Protein AF-A0A1H7VZZ9-F1 (afdb_monomer)

Solvent-accessible surface area (backbone atoms only — not comparable to full-atom values): 5678 Å² total; per-residue (Å²): 134,83,84,64,88,56,60,38,79,46,77,47,75,54,90,84,54,95,86,50,93,45,49,44,76,51,78,27,80,34,69,69,58,46,51,60,52,68,74,42,87,76,77,82,54,75,77,81,74,78,87,75,86,47,75,66,54,55,52,52,51,50,52,52,52,51,52,53,52,50,53,51,51,54,49,51,51,49,54,51,52,52,50,52,50,56,67,70,75,109

Radius of gyration: 27.45 Å; Cα contacts (8 Å, |Δi|>4): 46; chains: 1; bounding box: 48×39×72 Å

Nearest PDB structures (foldseek):
  4v5o-assembly2_BZ  TM=5.489E-01  e=2.542E+00  Tetrahymena thermophila

Foldseek 3Di:
DPPCVQKDKDWAFDPPDPPDRFIDIDIDSHPVVVVVQVVDPDDGGDDPDPDDDDPVNVVVVVVVVVVVVVVVVVVVVVVVVVVVVVVVVD

Mean predicted aligned error: 11.8 Å

Secondary structure (DSSP, 8-state):
---STT-EEEE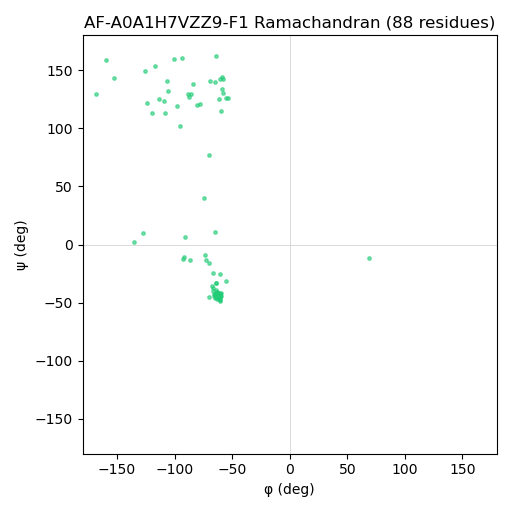EE-S--TT---EEEEEESSHHHHHHHHTSPPPPPPPPPP----HHHHHHHHHHHHHHHHHHHHHHHHHHHHHHHHHHH-

pLDDT: mean 84.72, std 13.61, range [42.12, 98.56]

Structure (mmCIF, N/CA/C/O backbone):
data_AF-A0A1H7VZZ9-F1
#
_entry.id   AF-A0A1H7VZZ9-F1
#
loop_
_atom_site.group_PDB
_atom_site.id
_atom_site.type_symbol
_atom_site.label_atom_id
_atom_site.label_alt_id
_atom_site.label_comp_id
_atom_site.label_asym_id
_atom_site.label_entity_id
_atom_site.label_seq_id
_atom_site.pdbx_PDB_ins_code
_atom_site.Cartn_x
_atom_site.Cartn_y
_atom_site.Cartn_z
_atom_site.occupancy
_atom_site.B_iso_or_equiv
_atom_site.auth_seq_id
_atom_site.auth_comp_id
_atom_site.auth_asym_id
_atom_site.auth_atom_id
_atom_site.pdbx_PDB_model_num
ATOM 1 N N . MET A 1 1 ? -11.459 -27.093 23.692 1.00 42.12 1 MET A N 1
ATOM 2 C CA . MET A 1 1 ? -10.975 -26.147 22.669 1.00 42.12 1 MET A CA 1
ATOM 3 C C . MET A 1 1 ? -12.109 -25.993 21.679 1.00 42.12 1 MET A C 1
ATOM 5 O O . MET A 1 1 ? -12.314 -26.896 20.880 1.00 42.12 1 MET A O 1
ATOM 9 N N . ASP A 1 2 ? -12.912 -24.939 21.836 1.00 49.69 2 ASP A N 1
ATOM 10 C CA . ASP A 1 2 ? -13.958 -24.603 20.869 1.00 49.69 2 ASP A CA 1
ATOM 11 C C . ASP A 1 2 ? -13.309 -23.929 19.661 1.00 49.69 2 ASP A C 1
ATOM 13 O O . ASP A 1 2 ? -12.617 -22.921 19.779 1.00 49.69 2 ASP A O 1
ATOM 17 N N . ASP A 1 3 ? -13.514 -24.553 18.511 1.00 49.91 3 ASP A N 1
ATOM 18 C CA . ASP A 1 3 ? -12.837 -24.368 17.225 1.00 49.91 3 ASP A CA 1
ATOM 19 C C . ASP A 1 3 ? -13.247 -23.070 16.492 1.00 49.91 3 ASP A C 1
ATOM 21 O O . ASP A 1 3 ? -13.541 -23.082 15.301 1.00 49.91 3 ASP A O 1
ATOM 25 N N . GLY A 1 4 ? -13.420 -21.953 17.207 1.00 55.94 4 GLY A N 1
ATOM 26 C CA . GLY A 1 4 ? -13.823 -20.660 16.627 1.00 55.94 4 GLY A CA 1
ATOM 27 C C . GLY A 1 4 ? -15.266 -20.587 16.087 1.00 55.94 4 GLY A C 1
ATOM 28 O O . GLY A 1 4 ? -15.771 -19.493 15.860 1.00 55.94 4 GLY A O 1
ATOM 29 N N . ARG A 1 5 ? -15.976 -21.719 15.954 1.00 58.31 5 ARG A N 1
ATOM 30 C CA . ARG A 1 5 ? -17.317 -21.867 15.334 1.00 58.31 5 ARG A CA 1
ATOM 31 C C . ARG A 1 5 ? -18.494 -21.164 16.045 1.00 58.31 5 ARG A C 1
ATOM 33 O O . ARG A 1 5 ? -19.642 -21.412 15.692 1.00 58.31 5 ARG A O 1
ATOM 40 N N . GLY A 1 6 ? -18.230 -20.306 17.026 1.00 65.88 6 GLY A N 1
ATOM 41 C CA . GLY A 1 6 ? -19.245 -19.546 17.767 1.00 65.88 6 GLY A CA 1
ATOM 42 C C . GLY A 1 6 ? -18.903 -18.072 17.986 1.00 65.88 6 GLY A C 1
ATOM 43 O O . GLY A 1 6 ? -19.673 -17.372 18.634 1.00 65.88 6 GLY A O 1
ATOM 44 N N . TRP A 1 7 ? -17.767 -17.599 17.468 1.00 79.12 7 TRP A N 1
ATOM 45 C CA . TRP A 1 7 ? -17.361 -16.205 17.621 1.00 79.12 7 TRP A CA 1
ATOM 46 C C . TRP A 1 7 ? -18.025 -15.329 16.559 1.00 79.12 7 TRP A C 1
ATOM 48 O O . TRP A 1 7 ? -18.137 -15.710 15.394 1.00 79.12 7 TRP A O 1
ATOM 58 N N . VAL A 1 8 ? -18.480 -14.155 16.980 1.00 85.25 8 VAL A N 1
ATOM 59 C CA . VAL A 1 8 ? -19.091 -13.134 16.133 1.00 85.25 8 VAL A CA 1
ATOM 60 C C . VAL A 1 8 ? -18.105 -11.983 16.020 1.00 85.25 8 VAL A C 1
ATOM 62 O O . VAL A 1 8 ? -17.847 -11.303 17.012 1.00 85.25 8 VAL A O 1
ATOM 65 N N . HIS A 1 9 ? -17.578 -11.779 14.816 1.00 89.25 9 HIS A N 1
ATOM 66 C CA . HIS A 1 9 ? -16.766 -10.617 14.479 1.00 89.25 9 HIS A CA 1
ATOM 67 C C . HIS A 1 9 ? -17.677 -9.481 14.009 1.00 89.25 9 HIS A C 1
ATOM 69 O O . HIS A 1 9 ? -18.534 -9.693 13.145 1.00 89.25 9 HIS A O 1
ATOM 75 N N . LEU A 1 10 ? -17.512 -8.293 14.584 1.00 87.50 10 LEU A N 1
ATOM 76 C CA . LEU A 1 10 ? -18.279 -7.104 14.238 1.00 87.50 10 LEU A CA 1
ATOM 77 C C . LEU A 1 10 ? -17.324 -5.976 13.850 1.00 87.50 10 LEU A C 1
ATOM 79 O O . LEU A 1 10 ? -16.510 -5.551 14.664 1.00 87.50 10 LEU A O 1
ATOM 83 N N . GLU A 1 11 ? -17.488 -5.465 12.633 1.00 87.12 11 GLU A N 1
ATOM 84 C CA . GLU A 1 11 ? -16.792 -4.282 12.130 1.00 87.12 11 GLU A CA 1
ATOM 85 C C . GLU A 1 11 ? -17.817 -3.162 11.913 1.00 87.12 11 GLU A C 1
ATOM 87 O O . GLU A 1 11 ? -18.828 -3.354 11.231 1.00 87.12 11 GLU A O 1
ATOM 92 N N . VAL A 1 12 ? -17.583 -1.994 12.515 1.00 85.56 12 VAL A N 1
ATOM 93 C CA . VAL A 1 12 ? -18.471 -0.830 12.403 1.00 85.56 12 VAL A CA 1
ATOM 94 C C . VAL A 1 12 ? -17.713 0.337 11.790 1.00 85.56 12 VAL A C 1
ATOM 96 O O . VAL A 1 12 ? -16.807 0.890 12.412 1.00 85.56 12 VAL A O 1
ATOM 99 N N . THR A 1 13 ? -18.105 0.741 10.583 1.00 81.88 13 THR A N 1
ATOM 100 C CA . THR A 1 13 ? -17.546 1.912 9.894 1.00 81.88 13 THR A CA 1
ATOM 101 C C . THR A 1 13 ? -18.265 3.188 10.330 1.00 81.88 13 THR A C 1
ATOM 103 O O . THR A 1 13 ? -19.495 3.260 10.270 1.00 81.88 13 THR A O 1
ATOM 106 N N . ARG A 1 14 ? -17.514 4.221 10.731 1.00 73.44 14 ARG A N 1
ATOM 107 C CA . ARG A 1 14 ? -18.080 5.550 11.009 1.00 73.44 14 ARG A CA 1
ATOM 108 C C . ARG A 1 14 ? -18.124 6.362 9.707 1.00 73.44 14 ARG A C 1
ATOM 110 O O . ARG A 1 14 ? -17.129 6.449 8.998 1.00 73.44 14 ARG A O 1
ATOM 117 N N . SER A 1 15 ? -19.289 6.907 9.353 1.00 67.50 15 SER A N 1
ATOM 118 C CA . SER A 1 15 ? -19.509 7.601 8.069 1.00 67.50 15 SER A CA 1
ATOM 119 C C . SER A 1 15 ? -19.230 9.110 8.112 1.00 67.50 15 SER A C 1
ATOM 121 O O . SER A 1 15 ? -19.576 9.822 7.173 1.00 67.50 15 SER A O 1
ATOM 123 N N . ASP A 1 16 ? -18.710 9.621 9.225 1.00 66.00 16 ASP A N 1
ATOM 124 C CA . ASP A 1 16 ? -18.534 11.049 9.508 1.00 66.00 16 ASP A CA 1
ATOM 125 C C . ASP A 1 16 ? -17.151 11.594 9.117 1.00 66.00 16 ASP A C 1
ATOM 127 O O . ASP A 1 16 ? -16.984 12.812 9.030 1.00 66.00 16 ASP A O 1
ATOM 131 N N . GLU A 1 17 ? -16.175 10.733 8.817 1.00 58.03 17 GLU A N 1
ATOM 132 C CA . GLU A 1 17 ? -14.846 11.151 8.368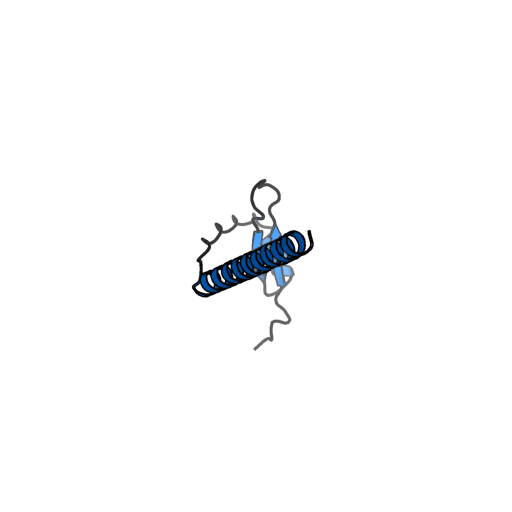 1.00 58.03 17 GLU A CA 1
ATOM 133 C C . GLU A 1 17 ? -14.704 11.090 6.837 1.00 58.03 17 GLU A C 1
ATOM 135 O O . GLU A 1 17 ? -14.794 10.039 6.209 1.00 58.03 17 GLU A O 1
ATOM 140 N N . VAL A 1 18 ? -14.436 12.253 6.234 1.00 57.06 18 VAL A N 1
ATOM 141 C CA . VAL A 1 18 ? -14.224 12.444 4.784 1.00 57.06 18 VAL A CA 1
ATOM 142 C C . VAL A 1 18 ? -12.903 11.822 4.295 1.00 57.06 18 VAL A C 1
ATOM 144 O O . VAL A 1 18 ? -12.734 11.625 3.096 1.00 57.06 18 VAL A O 1
ATOM 147 N N . ASP A 1 19 ? -11.980 11.490 5.205 1.00 56.75 19 ASP A N 1
ATOM 148 C CA . ASP A 1 19 ? -10.571 11.217 4.874 1.00 56.75 19 ASP A CA 1
ATOM 149 C C . ASP A 1 19 ? -10.037 9.873 5.409 1.00 56.75 19 ASP A C 1
ATOM 151 O O . ASP A 1 19 ? -8.838 9.596 5.364 1.00 56.75 19 ASP A O 1
ATOM 155 N N . GLY A 1 20 ? -10.908 9.001 5.921 1.00 56.34 20 GLY A N 1
ATOM 156 C CA . GLY A 1 20 ? -10.475 7.708 6.435 1.00 56.34 20 GLY A CA 1
ATOM 157 C C . GLY A 1 20 ? -11.632 6.765 6.710 1.00 56.34 20 GLY A C 1
ATOM 158 O O . GLY A 1 20 ? -12.571 7.107 7.419 1.00 56.34 20 GLY A O 1
ATOM 159 N N . LEU A 1 21 ? -11.536 5.541 6.189 1.00 64.56 21 LEU A N 1
ATOM 160 C CA . LEU A 1 21 ? -12.367 4.423 6.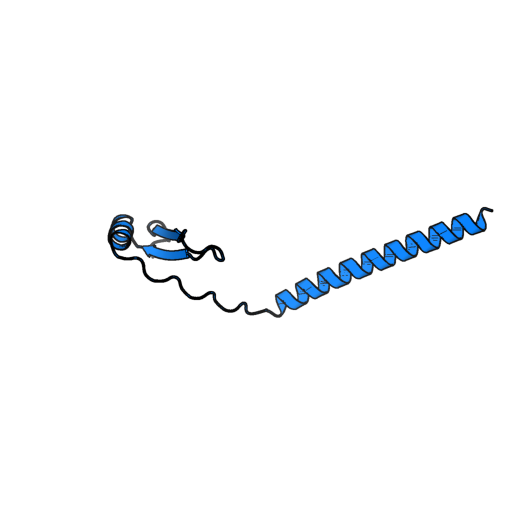628 1.00 64.56 21 LEU A CA 1
ATOM 161 C C . LEU A 1 21 ? -11.918 4.031 8.041 1.00 64.56 21 LEU A C 1
ATOM 163 O O . LEU A 1 21 ? -11.157 3.082 8.218 1.00 64.56 21 LEU A O 1
ATOM 167 N N . ARG A 1 22 ? -12.316 4.809 9.051 1.00 71.19 22 ARG A N 1
ATOM 168 C CA . ARG A 1 22 ? -12.106 4.428 10.444 1.00 71.19 22 ARG A CA 1
ATOM 169 C C . ARG A 1 22 ? -13.195 3.451 10.846 1.00 71.19 22 ARG A C 1
ATOM 171 O O . ARG A 1 22 ? -14.389 3.757 10.792 1.00 71.19 22 ARG A O 1
ATOM 178 N N . PHE A 1 23 ? -12.757 2.266 11.234 1.00 78.00 23 PHE A N 1
ATOM 179 C CA . PHE A 1 23 ? -13.617 1.214 11.733 1.00 78.00 23 PHE A CA 1
ATOM 180 C C . PHE A 1 23 ? -13.267 0.899 13.184 1.00 78.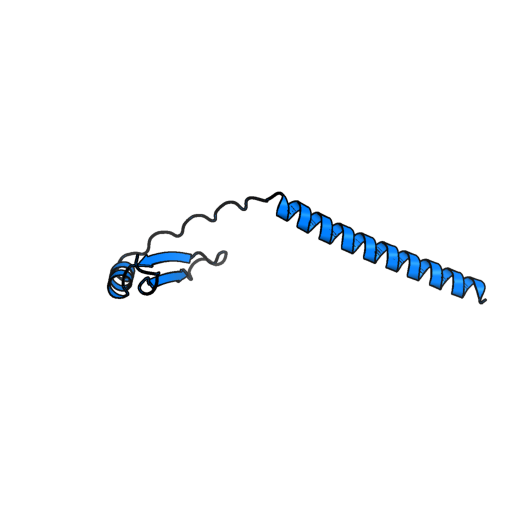00 23 PHE A C 1
ATOM 182 O O . PHE A 1 23 ? -12.149 1.132 13.646 1.00 78.00 23 PHE A O 1
ATOM 189 N N . VAL A 1 24 ? -14.266 0.405 13.904 1.00 84.38 24 VAL A N 1
ATOM 190 C CA . VAL A 1 24 ? -14.085 -0.254 15.194 1.00 84.38 24 VAL A CA 1
ATOM 191 C C . VAL A 1 24 ? -14.375 -1.729 14.976 1.00 84.38 24 VAL A C 1
ATOM 193 O O . VAL A 1 24 ? -15.466 -2.070 14.514 1.00 84.38 24 VAL A O 1
ATOM 196 N N . ASP A 1 25 ? -13.413 -2.579 15.308 1.00 87.94 25 ASP A N 1
ATOM 197 C CA . ASP A 1 25 ? -13.540 -4.030 15.294 1.00 87.94 25 ASP A CA 1
ATOM 198 C C . ASP A 1 25 ? -13.632 -4.595 16.719 1.00 87.94 25 ASP A C 1
ATOM 200 O O . ASP A 1 25 ? -12.978 -4.118 17.651 1.00 87.94 25 ASP A O 1
ATOM 204 N N . ALA A 1 26 ? -14.491 -5.599 16.908 1.00 87.31 26 ALA A N 1
ATOM 205 C CA . ALA A 1 26 ? -14.603 -6.332 18.163 1.00 87.31 26 ALA A CA 1
ATOM 206 C C . ALA A 1 26 ? -15.109 -7.765 17.944 1.00 87.31 26 ALA A C 1
ATOM 208 O O . ALA A 1 26 ? -16.001 -8.014 17.129 1.00 87.31 26 ALA A O 1
ATOM 209 N N . ASP A 1 27 ? -14.573 -8.696 18.736 1.00 90.81 27 ASP A N 1
ATOM 210 C CA . ASP A 1 27 ? -14.963 -10.105 18.733 1.00 90.81 27 ASP A CA 1
ATOM 211 C C . ASP A 1 27 ? -15.809 -10.451 19.963 1.00 90.81 27 ASP A C 1
ATOM 213 O O . ASP A 1 27 ? -15.450 -10.149 21.105 1.00 90.81 27 ASP A O 1
ATOM 217 N N . PHE A 1 28 ? -16.929 -11.139 19.739 1.00 89.69 28 PHE A N 1
ATOM 218 C CA . PHE A 1 28 ? -17.867 -11.531 20.790 1.00 89.69 28 PHE A CA 1
ATOM 219 C C . PHE A 1 28 ? -18.139 -13.031 20.777 1.00 89.69 28 PHE A C 1
ATOM 221 O O . PHE A 1 28 ? -18.200 -13.667 19.729 1.00 89.69 28 PHE A O 1
ATOM 228 N N . CYS A 1 29 ? -18.412 -13.594 21.953 1.00 89.00 29 CYS A N 1
ATOM 229 C CA . CYS A 1 29 ? -18.794 -15.002 22.082 1.00 89.00 29 CYS A CA 1
ATOM 230 C C . CYS A 1 29 ? -20.224 -15.304 21.586 1.00 89.00 29 CYS A C 1
ATOM 232 O O . CYS A 1 29 ? -20.598 -16.469 21.501 1.00 89.00 29 CYS A O 1
ATOM 234 N N . SER A 1 30 ? -21.063 -14.285 21.351 1.00 88.31 30 SER A N 1
ATOM 235 C CA . SER A 1 30 ? -22.448 -14.450 20.891 1.00 88.31 30 SER A CA 1
ATOM 236 C C . SER A 1 30 ? -22.997 -13.177 20.237 1.00 88.31 30 SER A C 1
ATOM 238 O O . SER A 1 30 ? -22.528 -12.068 20.506 1.00 88.31 30 SER A O 1
ATOM 240 N N . GLN A 1 31 ? -24.046 -13.329 19.417 1.00 88.06 31 GLN A N 1
ATOM 241 C CA . GLN A 1 31 ? -24.743 -12.192 18.796 1.00 88.06 31 GLN A CA 1
ATOM 242 C C . GLN A 1 31 ? -25.421 -11.286 19.832 1.00 88.06 31 GLN A C 1
ATOM 244 O O . GLN A 1 31 ? -25.469 -10.073 19.652 1.00 88.06 31 GLN A O 1
ATOM 249 N N . GLU A 1 32 ? -25.915 -11.850 20.937 1.00 90.94 32 GLU A N 1
ATOM 250 C CA . GLU A 1 32 ? -26.571 -11.066 21.985 1.00 90.94 32 GLU A CA 1
ATOM 251 C C . GLU A 1 32 ? -25.589 -10.126 22.699 1.00 90.94 32 GLU A C 1
ATOM 253 O O . GLU A 1 32 ? -25.920 -8.970 22.957 1.00 90.94 32 GLU A O 1
ATOM 258 N N . HIS A 1 33 ? -24.346 -10.562 22.930 1.00 89.94 33 HIS A N 1
ATOM 259 C CA . HIS A 1 33 ? -23.300 -9.680 23.453 1.00 89.94 33 HIS A CA 1
ATOM 260 C C . HIS A 1 33 ? -22.906 -8.584 22.460 1.00 89.94 33 HIS A C 1
ATOM 262 O O . HIS A 1 33 ? -22.743 -7.434 22.870 1.00 89.94 33 HIS A O 1
ATOM 268 N N . ALA A 1 34 ? -22.811 -8.908 21.168 1.00 90.06 34 ALA A N 1
ATOM 269 C CA . ALA A 1 34 ? -22.551 -7.908 20.134 1.00 90.06 34 ALA A CA 1
ATOM 270 C C . ALA A 1 34 ? -23.665 -6.842 20.091 1.00 90.06 34 ALA A C 1
ATOM 272 O O . ALA A 1 34 ? -23.382 -5.645 20.046 1.00 90.06 34 ALA A O 1
ATOM 273 N N . ALA A 1 35 ? -24.935 -7.252 20.196 1.00 90.00 35 ALA A N 1
ATOM 274 C CA . ALA A 1 35 ? -26.076 -6.337 20.237 1.00 90.00 35 ALA A CA 1
ATOM 275 C C . ALA A 1 35 ? -26.074 -5.445 21.492 1.00 90.00 35 ALA A C 1
ATOM 277 O O . ALA A 1 35 ? -26.313 -4.241 21.400 1.00 90.00 35 ALA A O 1
ATOM 278 N N . GLN A 1 36 ? -25.759 -6.007 22.664 1.00 92.06 36 GLN A N 1
ATOM 279 C CA . GLN A 1 36 ? -25.626 -5.230 23.902 1.00 92.06 36 GLN A CA 1
ATOM 280 C C . GLN A 1 36 ? -24.476 -4.219 23.841 1.00 92.06 36 GLN A C 1
ATOM 282 O O . GLN A 1 36 ? -24.572 -3.148 24.443 1.00 92.06 36 GLN A O 1
ATOM 287 N N . TRP A 1 37 ? -23.393 -4.550 23.139 1.00 91.19 37 TRP A N 1
ATOM 288 C CA . TRP A 1 37 ? -22.286 -3.630 22.902 1.00 91.19 37 TRP A CA 1
ATOM 289 C C . TRP A 1 37 ? -22.684 -2.500 21.944 1.00 91.19 37 TRP A C 1
ATOM 291 O O . TRP A 1 37 ? -22.473 -1.337 22.278 1.00 91.19 37 TRP A O 1
ATOM 301 N N . LEU A 1 38 ? -23.361 -2.819 20.833 1.00 90.38 38 LEU A N 1
ATOM 302 C CA . LEU A 1 38 ? -23.894 -1.839 19.871 1.00 90.38 38 LEU A CA 1
ATOM 303 C C . LEU A 1 38 ? -24.925 -0.874 20.477 1.00 90.38 38 LEU A C 1
ATOM 305 O O . LEU A 1 38 ? -25.097 0.237 19.985 1.00 90.38 38 LEU A O 1
ATOM 309 N N . ALA A 1 39 ? -25.616 -1.284 21.543 1.00 92.31 39 ALA A N 1
ATOM 310 C CA . ALA A 1 39 ? -26.563 -0.433 22.261 1.00 92.31 39 ALA A CA 1
ATOM 311 C C . ALA A 1 39 ? -25.887 0.654 23.126 1.00 92.31 39 ALA A C 1
ATOM 313 O O . ALA A 1 39 ? -26.576 1.518 23.672 1.00 92.31 39 ALA A O 1
ATOM 314 N N . ARG A 1 40 ? -24.559 0.611 23.293 1.00 89.50 40 ARG A N 1
ATOM 315 C CA . ARG A 1 40 ? -23.776 1.601 24.048 1.00 89.50 40 ARG A CA 1
ATOM 316 C C . ARG A 1 40 ? -23.102 2.586 23.086 1.00 89.50 40 ARG A C 1
ATOM 318 O O . ARG A 1 40 ? -22.918 2.259 21.917 1.00 89.50 40 ARG A O 1
ATOM 325 N N . PRO A 1 41 ? -22.699 3.783 23.555 1.00 88.44 41 PRO A N 1
ATOM 326 C CA . PRO A 1 41 ? -21.863 4.672 22.757 1.00 88.44 41 PRO A CA 1
ATOM 327 C C . PRO A 1 41 ? -20.614 3.936 22.266 1.00 88.44 41 PRO A C 1
ATOM 329 O O . PRO A 1 41 ? -19.896 3.332 23.067 1.00 88.44 41 PRO A O 1
ATOM 332 N N . LEU A 1 42 ? -20.386 3.974 20.953 1.00 84.25 42 LEU A N 1
ATOM 333 C CA . LEU A 1 42 ? -19.238 3.319 20.337 1.00 84.25 42 LEU A CA 1
ATOM 334 C C . LEU A 1 42 ? -17.942 3.988 20.817 1.00 84.25 42 LEU A C 1
ATOM 336 O O . LEU A 1 42 ? -17.904 5.219 20.917 1.00 84.25 42 LEU A O 1
ATOM 340 N N . PRO A 1 43 ? -16.884 3.209 21.099 1.00 83.56 43 PRO A N 1
ATOM 341 C CA . PRO A 1 43 ? -15.582 3.776 21.409 1.00 83.56 43 PRO A CA 1
ATOM 342 C C . PRO A 1 43 ? -15.030 4.534 20.198 1.00 83.56 43 PRO A C 1
ATOM 344 O O . PRO A 1 43 ? -15.470 4.348 19.057 1.00 83.56 43 PRO A O 1
ATOM 347 N N . ASP A 1 44 ? -14.052 5.398 20.447 1.00 84.50 44 ASP A N 1
ATOM 348 C CA . ASP A 1 44 ? -13.330 6.028 19.353 1.00 84.50 44 ASP A CA 1
ATOM 349 C C . ASP A 1 44 ? -12.456 5.005 18.619 1.00 84.50 44 ASP A C 1
ATOM 351 O O . ASP A 1 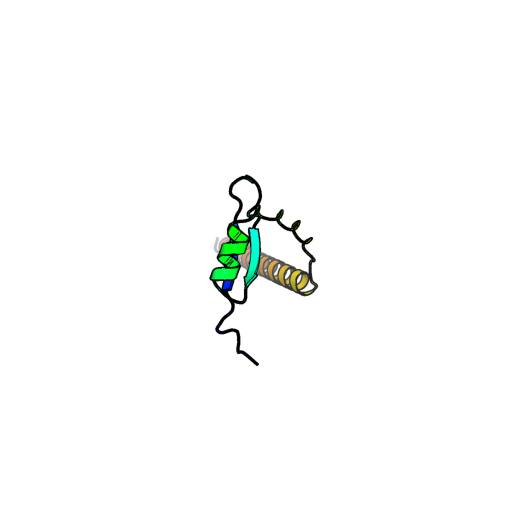44 ? -11.865 4.127 19.259 1.00 84.50 44 ASP A O 1
ATOM 355 N N . PRO A 1 45 ? -12.383 5.093 17.280 1.00 81.75 45 PRO A N 1
ATOM 356 C CA . PRO A 1 45 ? -11.540 4.213 16.490 1.00 81.75 45 PRO A CA 1
ATOM 357 C C . PRO A 1 45 ? -10.076 4.378 16.895 1.00 81.75 45 PRO A C 1
ATOM 359 O O . PRO A 1 45 ? -9.610 5.485 17.185 1.00 81.75 45 PRO A O 1
ATOM 362 N N . ALA A 1 46 ? -9.342 3.265 16.901 1.00 77.44 46 ALA A N 1
ATOM 363 C CA . ALA A 1 46 ? -7.915 3.297 17.168 1.00 77.44 46 ALA A CA 1
ATOM 364 C C . ALA A 1 46 ? -7.211 4.209 16.144 1.00 77.44 46 ALA A C 1
ATOM 366 O O . ALA A 1 46 ? -7.587 4.225 14.965 1.00 77.44 46 ALA A O 1
ATOM 367 N N . PRO A 1 47 ? -6.185 4.975 16.560 1.00 76.94 47 PRO A N 1
ATOM 368 C CA . PRO A 1 47 ? -5.381 5.718 15.606 1.00 76.94 47 PRO A CA 1
ATOM 369 C C . PRO A 1 47 ? -4.753 4.736 14.608 1.00 76.94 47 PRO A C 1
ATOM 371 O O . PRO A 1 47 ? -4.380 3.626 15.005 1.00 76.94 47 PRO A O 1
ATOM 374 N N . PRO A 1 48 ? -4.609 5.123 13.328 1.00 73.94 48 PRO A N 1
ATOM 375 C CA . PRO A 1 48 ? -3.973 4.265 12.343 1.00 73.94 48 PRO A CA 1
ATOM 376 C C . PRO A 1 48 ? -2.584 3.883 12.848 1.00 73.94 48 PRO A C 1
ATOM 378 O O . PRO A 1 48 ? -1.780 4.748 13.214 1.00 73.94 48 PRO A O 1
ATOM 381 N 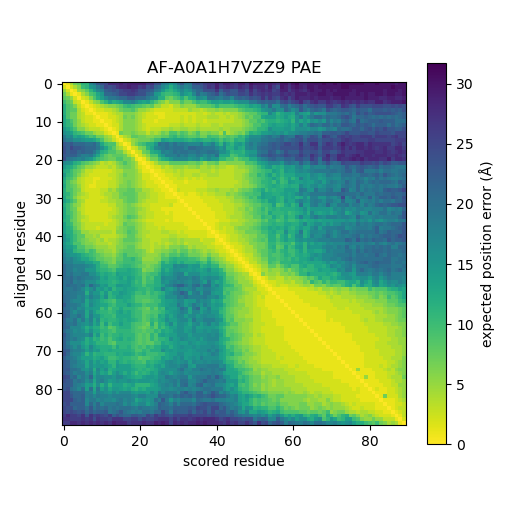N . ALA A 1 49 ? -2.310 2.579 12.889 1.00 77.50 49 ALA A N 1
ATOM 382 C CA . ALA A 1 49 ? -0.976 2.112 13.211 1.00 77.50 49 ALA A CA 1
ATOM 383 C C . ALA A 1 49 ? -0.001 2.707 12.179 1.00 77.50 49 ALA A C 1
ATOM 385 O O . ALA A 1 49 ? -0.301 2.692 10.979 1.00 77.50 49 ALA A O 1
ATOM 386 N N . PRO A 1 50 ? 1.151 3.250 12.607 1.00 79.56 50 PRO A N 1
ATOM 387 C CA . PRO A 1 50 ? 2.140 3.739 11.664 1.00 79.56 50 PRO A CA 1
ATOM 388 C C . PRO A 1 50 ? 2.556 2.588 10.749 1.00 79.56 50 PRO A C 1
ATOM 390 O O . PRO A 1 50 ? 2.879 1.495 11.220 1.00 79.56 50 PRO A O 1
ATOM 393 N N . TYR A 1 51 ? 2.538 2.833 9.438 1.00 80.00 51 TYR A N 1
ATOM 394 C CA . TYR A 1 51 ? 3.016 1.853 8.472 1.00 80.00 51 TYR A CA 1
ATOM 395 C C . TYR A 1 51 ? 4.487 1.543 8.767 1.00 80.00 51 TYR A C 1
ATOM 397 O O . TYR A 1 51 ? 5.352 2.415 8.661 1.00 80.00 51 TYR A O 1
ATOM 405 N N . ALA A 1 52 ? 4.769 0.303 9.160 1.00 84.19 52 ALA A N 1
ATOM 406 C CA . ALA A 1 52 ? 6.123 -0.169 9.387 1.00 84.19 52 ALA A CA 1
ATOM 407 C C . ALA A 1 52 ? 6.621 -0.861 8.119 1.00 84.19 52 ALA A C 1
ATOM 409 O O . ALA A 1 52 ? 6.263 -2.006 7.848 1.00 84.19 52 ALA A O 1
ATOM 410 N N . THR A 1 53 ? 7.455 -0.168 7.343 1.00 87.06 53 THR A N 1
ATOM 411 C CA . THR A 1 53 ? 8.082 -0.765 6.162 1.00 87.06 53 THR A CA 1
ATOM 412 C C . THR A 1 53 ? 8.953 -1.941 6.581 1.00 87.06 53 THR A C 1
ATOM 414 O O . THR A 1 53 ? 9.846 -1.809 7.421 1.00 87.06 53 THR A O 1
ATOM 417 N N . THR A 1 54 ? 8.710 -3.102 5.982 1.00 92.44 54 THR A N 1
ATOM 418 C CA . THR A 1 54 ? 9.512 -4.297 6.231 1.00 92.44 54 THR A CA 1
ATOM 419 C C . THR A 1 54 ? 10.633 -4.434 5.201 1.00 92.44 54 THR A C 1
ATOM 421 O O . THR A 1 54 ? 10.565 -3.910 4.089 1.00 92.44 54 THR A O 1
ATOM 424 N N . TRP A 1 55 ? 11.666 -5.220 5.519 1.00 92.62 55 TRP A N 1
ATOM 425 C CA . TRP A 1 55 ? 12.699 -5.592 4.539 1.00 92.62 55 TRP A CA 1
ATOM 426 C C . TRP A 1 55 ? 12.114 -6.255 3.279 1.00 92.62 55 TRP A C 1
ATOM 428 O O . TRP A 1 55 ? 12.637 -6.092 2.177 1.00 92.62 55 TRP A O 1
ATOM 438 N N . ARG A 1 56 ? 10.996 -6.979 3.425 1.00 91.12 56 ARG A N 1
ATOM 439 C CA . ARG A 1 56 ? 10.297 -7.615 2.302 1.00 91.12 56 ARG A CA 1
ATOM 440 C C . ARG A 1 56 ? 9.686 -6.579 1.363 1.00 91.12 56 ARG A C 1
ATOM 442 O O . ARG A 1 56 ? 9.740 -6.783 0.154 1.00 91.12 56 ARG A O 1
ATOM 449 N N . ASP A 1 57 ? 9.190 -5.467 1.896 1.00 91.81 57 ASP A N 1
ATOM 450 C CA . ASP A 1 57 ? 8.636 -4.375 1.088 1.00 91.81 57 ASP A CA 1
ATOM 451 C C . ASP A 1 57 ? 9.737 -3.723 0.251 1.00 91.81 57 ASP A C 1
ATOM 453 O O . ASP A 1 57 ? 9.569 -3.497 -0.945 1.00 91.81 57 ASP A O 1
ATOM 457 N N . HIS A 1 58 ? 10.913 -3.509 0.849 1.00 93.25 58 HIS A N 1
ATOM 458 C CA . HIS A 1 58 ? 12.075 -2.994 0.127 1.00 93.25 58 HIS A CA 1
ATOM 459 C C . HIS A 1 58 ? 12.522 -3.928 -1.003 1.00 93.25 58 HIS A C 1
ATOM 461 O O . HIS A 1 58 ? 12.810 -3.461 -2.106 1.00 93.25 58 HIS A O 1
ATOM 467 N N . LEU A 1 59 ? 12.539 -5.244 -0.764 1.00 96.62 59 LEU A N 1
ATOM 468 C CA . LEU A 1 59 ? 12.832 -6.232 -1.805 1.00 96.62 59 LEU A CA 1
ATOM 469 C C . LEU A 1 59 ? 11.784 -6.217 -2.922 1.00 96.62 59 LEU A C 1
ATOM 471 O O . LEU A 1 59 ? 12.150 -6.273 -4.093 1.00 96.62 59 LEU A O 1
ATOM 475 N N . ALA A 1 60 ? 10.497 -6.124 -2.581 1.00 96.06 60 ALA A N 1
ATOM 476 C CA . ALA A 1 60 ? 9.425 -6.047 -3.568 1.00 96.06 60 ALA A CA 1
ATOM 477 C C . ALA A 1 60 ? 9.583 -4.808 -4.462 1.00 96.06 60 ALA A C 1
ATOM 479 O O . ALA A 1 60 ? 9.550 -4.921 -5.688 1.00 96.06 60 ALA A O 1
ATOM 480 N N . VAL A 1 61 ? 9.849 -3.643 -3.865 1.00 96.75 61 VAL A N 1
ATOM 481 C CA . VAL A 1 61 ? 10.116 -2.401 -4.605 1.00 96.75 61 VAL A CA 1
ATOM 482 C C . VAL A 1 61 ? 11.350 -2.546 -5.497 1.00 96.75 61 VAL A C 1
ATOM 484 O O . VAL A 1 61 ? 11.296 -2.186 -6.671 1.00 96.75 61 VAL A O 1
ATOM 487 N N . ALA A 1 62 ? 12.443 -3.120 -4.986 1.00 97.44 62 ALA A N 1
ATOM 488 C CA . ALA A 1 62 ? 13.658 -3.335 -5.768 1.00 97.44 62 ALA A CA 1
ATOM 489 C C . ALA A 1 62 ? 13.409 -4.225 -6.997 1.00 97.44 62 ALA A C 1
ATOM 491 O O . ALA A 1 62 ? 13.888 -3.910 -8.087 1.00 97.44 62 ALA A O 1
ATOM 492 N N . TRP A 1 63 ? 12.619 -5.293 -6.853 1.00 97.56 63 TRP A N 1
ATOM 493 C CA . TRP A 1 63 ? 12.240 -6.160 -7.971 1.00 97.56 63 TRP A CA 1
ATOM 494 C C . TRP A 1 63 ? 11.398 -5.440 -9.021 1.00 97.56 63 TRP A C 1
ATOM 496 O O . TRP A 1 63 ? 11.662 -5.589 -10.215 1.00 97.56 63 TRP A O 1
ATOM 506 N N . VAL A 1 64 ? 10.423 -4.635 -8.595 1.00 98.25 64 VAL A N 1
ATOM 507 C CA . VAL A 1 64 ? 9.601 -3.831 -9.512 1.00 98.25 64 VAL A CA 1
ATOM 508 C C . VAL A 1 64 ? 10.471 -2.843 -10.288 1.00 98.25 64 VAL A C 1
ATOM 510 O O . VAL A 1 64 ? 10.371 -2.761 -11.511 1.00 98.25 64 VAL A O 1
ATOM 513 N N . VAL A 1 65 ? 11.375 -2.137 -9.604 1.00 98.44 65 VAL A N 1
ATOM 514 C CA . VAL A 1 65 ? 12.309 -1.199 -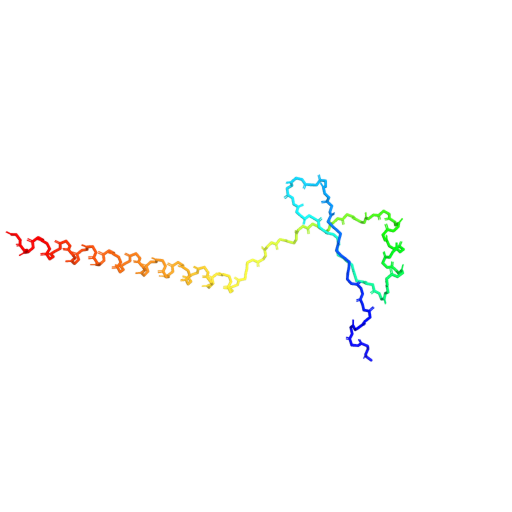10.241 1.00 98.44 65 VAL A CA 1
ATOM 515 C C . VAL A 1 65 ? 13.221 -1.920 -11.234 1.00 98.44 65 VAL A C 1
ATOM 517 O O . VAL A 1 65 ? 13.377 -1.465 -12.366 1.00 98.44 65 VAL A O 1
ATOM 520 N N . LEU A 1 66 ? 13.787 -3.066 -10.848 1.00 98.38 66 LEU A N 1
ATOM 521 C CA . LEU A 1 66 ? 14.656 -3.854 -11.719 1.00 98.38 66 LEU A CA 1
ATOM 522 C C . LEU A 1 66 ? 13.925 -4.319 -12.986 1.00 98.38 66 LEU A C 1
ATOM 524 O O . LEU A 1 66 ? 14.481 -4.233 -14.081 1.00 98.38 66 LEU A O 1
ATOM 528 N N . LEU A 1 67 ? 12.675 -4.769 -12.853 1.00 98.38 67 LEU A N 1
ATOM 529 C CA . LEU A 1 67 ? 11.850 -5.179 -13.987 1.00 98.38 67 LEU A CA 1
ATOM 530 C C . LEU A 1 67 ? 11.595 -4.012 -14.949 1.00 98.38 67 LEU A C 1
ATOM 532 O O . LEU A 1 67 ? 11.730 -4.174 -16.161 1.00 98.38 67 LEU A O 1
ATOM 536 N N . LEU A 1 68 ? 11.277 -2.827 -14.423 1.00 98.56 68 LEU A N 1
ATOM 537 C CA . LEU A 1 68 ? 11.060 -1.630 -15.241 1.00 98.56 68 LEU A CA 1
ATOM 538 C C . LEU A 1 68 ? 12.333 -1.217 -15.990 1.00 98.56 68 LEU A C 1
ATOM 540 O O . LEU A 1 68 ? 12.269 -0.904 -17.179 1.00 98.56 68 LEU A O 1
ATOM 544 N N . LEU A 1 69 ? 13.493 -1.274 -15.329 1.00 98.50 69 LEU A N 1
ATOM 545 C CA . LEU A 1 69 ? 14.784 -1.001 -15.965 1.00 98.50 69 LEU A CA 1
ATOM 546 C C . LEU A 1 69 ? 15.099 -2.010 -17.073 1.00 98.50 69 LEU A C 1
ATOM 548 O O . LEU A 1 69 ? 15.564 -1.615 -18.142 1.00 98.50 69 LEU A O 1
ATOM 552 N N . LEU A 1 70 ? 14.809 -3.294 -16.853 1.00 98.44 70 LEU A N 1
ATOM 553 C CA . LEU A 1 70 ? 14.988 -4.330 -17.867 1.00 98.44 70 LEU A CA 1
ATOM 554 C C . LEU A 1 70 ? 14.110 -4.065 -19.097 1.00 98.44 70 LEU A C 1
ATOM 556 O O . LEU A 1 70 ? 14.604 -4.108 -20.223 1.00 98.44 70 LEU A O 1
ATOM 560 N N . VAL A 1 71 ? 12.829 -3.747 -18.895 1.00 98.56 71 VAL A N 1
ATOM 561 C CA . VAL A 1 71 ? 11.903 -3.412 -19.989 1.00 98.56 71 VAL A CA 1
ATOM 562 C C . VAL A 1 71 ? 12.389 -2.184 -20.759 1.00 98.56 71 VAL A C 1
ATOM 564 O O . VAL A 1 71 ? 12.415 -2.205 -21.991 1.00 98.56 71 VAL A O 1
ATOM 567 N N . ALA A 1 72 ? 12.829 -1.136 -20.059 1.00 98.31 72 ALA A N 1
ATOM 568 C CA . ALA A 1 72 ? 13.373 0.063 -20.688 1.00 98.31 72 ALA A CA 1
ATOM 569 C C . ALA A 1 72 ? 14.6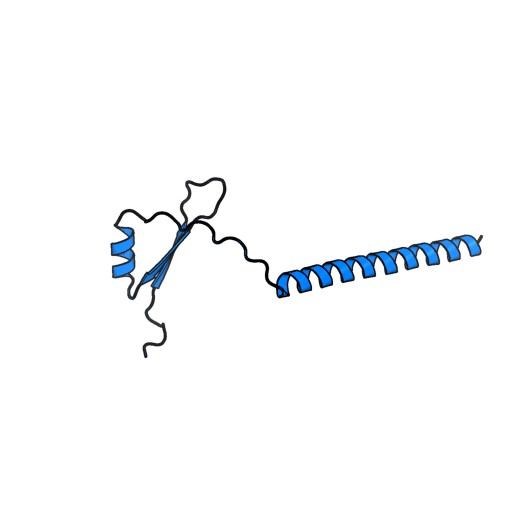34 -0.245 -21.513 1.00 98.31 72 ALA A C 1
ATOM 571 O O . ALA A 1 72 ? 14.747 0.208 -22.653 1.00 98.31 72 ALA A O 1
ATOM 572 N N . ALA A 1 73 ? 15.546 -1.065 -20.983 1.00 98.06 73 ALA A N 1
ATOM 573 C CA . ALA A 1 73 ? 16.762 -1.472 -21.680 1.00 98.06 73 ALA A CA 1
ATOM 574 C C . ALA A 1 73 ? 16.457 -2.284 -22.947 1.00 98.06 73 ALA A C 1
ATOM 576 O O . ALA A 1 73 ? 16.992 -1.980 -24.013 1.00 98.06 73 ALA A O 1
ATOM 577 N N . LEU A 1 74 ? 15.565 -3.276 -22.857 1.00 98.25 74 LEU A N 1
ATOM 578 C CA . LEU A 1 74 ? 15.147 -4.086 -24.006 1.00 98.25 74 LEU A CA 1
ATOM 579 C C . LEU A 1 74 ? 14.443 -3.242 -25.069 1.00 98.25 74 LEU A C 1
ATOM 581 O O . LEU A 1 74 ? 14.710 -3.401 -26.258 1.00 98.25 74 LEU A O 1
ATOM 585 N N . THR A 1 75 ? 13.594 -2.305 -24.649 1.00 97.81 75 THR A N 1
ATOM 586 C CA . THR A 1 75 ? 12.923 -1.372 -25.562 1.00 97.81 75 THR A CA 1
ATOM 587 C C . THR A 1 75 ? 13.939 -0.468 -26.256 1.00 97.81 75 THR A C 1
ATOM 589 O O . THR A 1 75 ? 13.899 -0.326 -27.476 1.00 97.81 75 THR A O 1
ATOM 592 N N . GLY A 1 76 ? 14.900 0.090 -25.512 1.00 97.69 76 GLY A N 1
ATOM 593 C CA . GLY A 1 76 ? 15.982 0.904 -26.069 1.00 97.69 76 GLY A CA 1
ATOM 594 C C . GLY A 1 76 ? 16.849 0.130 -27.065 1.00 97.69 76 GLY A C 1
ATOM 595 O O . GLY A 1 76 ? 17.129 0.629 -28.153 1.00 97.69 76 GLY A O 1
ATOM 596 N N . LEU A 1 77 ? 17.204 -1.117 -26.741 1.00 97.25 77 LEU A N 1
ATOM 597 C CA . LEU A 1 77 ? 17.896 -2.036 -27.652 1.00 97.25 77 LEU A CA 1
ATOM 598 C C . LEU A 1 77 ? 17.066 -2.321 -28.910 1.00 97.25 77 LEU A C 1
ATOM 600 O O . LEU A 1 77 ? 17.607 -2.295 -30.015 1.00 97.25 77 LEU A O 1
ATOM 604 N N . GLY A 1 78 ? 15.761 -2.549 -28.769 1.00 96.19 78 GLY A N 1
ATOM 605 C CA . GLY A 1 78 ? 14.839 -2.748 -29.889 1.00 96.19 78 GLY A CA 1
ATOM 606 C C . GLY A 1 78 ? 14.776 -1.535 -30.819 1.00 96.19 78 GLY A C 1
ATOM 607 O O . GLY A 1 78 ? 14.943 -1.670 -32.028 1.00 96.19 78 GLY A O 1
ATOM 608 N N . VAL A 1 79 ? 14.622 -0.332 -30.263 1.00 96.94 79 VAL A N 1
ATOM 609 C CA . VAL A 1 79 ? 14.608 0.920 -31.039 1.00 96.94 79 VAL A CA 1
ATOM 610 C C . VAL A 1 79 ? 15.949 1.149 -31.732 1.00 96.94 79 VAL A C 1
ATOM 612 O O . VAL A 1 79 ? 15.984 1.469 -32.919 1.00 96.94 79 VAL A O 1
ATOM 615 N N . TRP A 1 80 ? 17.059 0.943 -31.022 1.00 96.06 80 TRP A N 1
ATOM 616 C CA . TRP A 1 80 ? 18.401 1.088 -31.581 1.00 96.06 80 TRP A CA 1
ATOM 617 C C . TRP A 1 80 ? 18.650 0.126 -32.746 1.00 96.06 80 TRP A C 1
ATOM 619 O O . TRP A 1 80 ? 19.124 0.532 -33.808 1.00 96.06 80 TRP A O 1
ATOM 629 N N . THR A 1 81 ? 18.320 -1.152 -32.562 1.00 94.94 81 THR A N 1
ATOM 630 C CA . THR A 1 81 ? 18.503 -2.184 -33.590 1.00 94.94 81 THR A CA 1
ATOM 631 C C . THR A 1 81 ? 17.612 -1.939 -34.803 1.00 94.94 81 THR A C 1
ATOM 633 O O . THR A 1 81 ? 18.113 -1.985 -35.927 1.00 94.94 81 THR A O 1
ATOM 636 N N . ALA A 1 82 ? 16.337 -1.593 -34.599 1.00 93.12 82 ALA A N 1
ATOM 637 C CA . ALA A 1 82 ? 15.424 -1.227 -35.678 1.00 93.12 82 ALA A CA 1
ATOM 638 C C . ALA A 1 82 ? 15.912 0.014 -36.442 1.00 93.12 82 ALA A C 1
ATOM 640 O O . ALA A 1 82 ? 15.970 -0.001 -37.670 1.00 93.12 82 ALA A O 1
ATOM 641 N N . GLY A 1 83 ? 16.338 1.060 -35.729 1.00 95.50 83 GLY A N 1
ATOM 642 C CA . GLY A 1 83 ? 16.900 2.268 -36.332 1.00 95.50 83 GLY A CA 1
ATOM 643 C C . GLY A 1 83 ? 18.151 1.974 -37.158 1.00 95.50 83 GLY A C 1
ATOM 644 O O . GLY A 1 83 ? 18.261 2.423 -38.295 1.00 95.50 83 GLY A O 1
ATOM 645 N N . ARG A 1 84 ? 19.070 1.154 -36.635 1.00 94.81 84 ARG A N 1
ATOM 646 C CA . ARG A 1 84 ? 20.277 0.745 -37.364 1.00 94.81 84 ARG A CA 1
ATOM 647 C C . ARG A 1 84 ? 19.956 -0.079 -38.609 1.00 94.81 84 ARG A C 1
ATOM 649 O O . ARG A 1 84 ? 20.620 0.102 -39.622 1.00 94.81 84 ARG A O 1
ATOM 656 N N . PHE A 1 85 ? 18.962 -0.962 -38.540 1.00 91.62 85 PHE A N 1
ATOM 657 C CA . PHE A 1 85 ? 18.526 -1.746 -39.692 1.00 91.62 85 PHE A CA 1
ATOM 658 C C . PHE A 1 85 ? 17.927 -0.854 -40.783 1.00 91.62 85 PHE A C 1
ATOM 660 O O . PHE A 1 85 ? 18.313 -0.968 -41.941 1.00 91.62 85 PHE A O 1
ATOM 667 N N . LEU A 1 86 ? 17.047 0.080 -40.411 1.00 91.94 86 LEU A N 1
ATOM 668 C CA . LEU A 1 86 ? 16.455 1.033 -41.350 1.00 91.94 86 LEU A CA 1
ATOM 669 C C . LEU A 1 86 ? 17.518 1.925 -42.001 1.00 91.94 86 LEU A C 1
ATOM 671 O O . LEU A 1 86 ? 17.503 2.089 -43.213 1.00 91.94 86 LEU A O 1
ATOM 675 N N . LEU A 1 87 ? 18.473 2.445 -41.226 1.00 90.19 87 LEU A N 1
ATOM 676 C CA . LEU A 1 87 ? 19.575 3.259 -41.753 1.00 90.19 87 LEU A CA 1
ATOM 677 C C . LEU A 1 87 ? 20.545 2.477 -42.646 1.00 90.19 87 LEU A C 1
ATOM 679 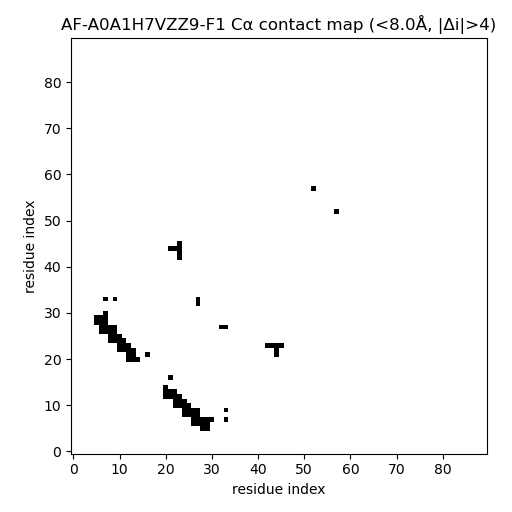O O . LEU A 1 87 ? 21.235 3.086 -43.448 1.00 90.19 87 LEU A O 1
ATOM 683 N N . ALA A 1 88 ? 20.639 1.157 -42.483 1.00 81.19 88 ALA A N 1
ATOM 684 C CA . ALA A 1 88 ? 21.467 0.305 -43.334 1.00 81.19 88 ALA A CA 1
ATOM 685 C C . ALA A 1 88 ? 20.742 -0.165 -44.609 1.00 81.19 88 ALA A C 1
ATOM 687 O O . ALA A 1 88 ? 21.386 -0.716 -45.498 1.00 81.19 88 ALA A O 1
ATOM 688 N N . ALA A 1 89 ? 19.417 -0.008 -44.677 1.00 72.88 89 ALA A N 1
ATOM 689 C CA . ALA A 1 89 ? 18.585 -0.442 -45.799 1.00 72.88 89 ALA A CA 1
ATOM 690 C C . ALA A 1 89 ? 18.377 0.645 -46.875 1.00 72.88 89 ALA A C 1
ATOM 692 O O . ALA A 1 89 ? 17.862 0.330 -47.948 1.00 72.88 89 ALA A O 1
ATOM 693 N N . PHE A 1 90 ? 18.764 1.890 -46.587 1.00 61.88 90 PHE A N 1
ATOM 694 C CA . PHE A 1 90 ? 18.778 3.033 -47.507 1.00 61.88 90 PHE A CA 1
ATOM 695 C C . PHE A 1 90 ? 20.218 3.445 -47.818 1.00 61.88 90 PHE A C 1
ATOM 697 O O . PHE A 1 90 ? 20.441 3.942 -48.944 1.00 61.88 90 PHE A O 1
#

Sequence (90 aa):
MDDGRGWVHLEVTRSDEVDGLRFVDADFCSQEHAAQWLARPLPDPAPPAPYATTWRDHLAVAWVVLLLLLVAALTGLGVWTAGRFLLAAF